Protein AF-A0AB38JGH2-F1 (afdb_monomer_lite)

Secondary structure (DSSP, 8-state):
-GGGSPPPTT-------S-TTS------EEEEEE---BTTB--GGGGSHHHHHHHHHHEEEEEEEEEEEEE-TT-HHHHHHHHHHTTT-SEEEEEEEHHHHTTSS-EEEEEEEESSTHHHHHHHHHHHH-SS-EEEE-SSS------------

Radius of gyration: 16.36 Å; chains: 1; bounding box: 48×47×32 Å

Sequence (153 aa):
MLAHAPLPTGTRLRSVTADAAGPLAVPRADLVVLDVYDGDEIPEPFYRTEVLGGLAGLVEGVGLLAVNVADDADHRRLRRLRREVQRVLPVVAAVGPLSYAEGRGSGNAILLASRGDLATHAAARLLQAGPHPVAAVADRDVMPVEVAVEVDP

Structure (mmCIF, N/CA/C/O backbone):
data_AF-A0AB38JGH2-F1
#
_entry.id   AF-A0AB38JGH2-F1
#
loop_
_atom_site.group_PDB
_atom_site.id
_atom_site.type_symbol
_atom_site.label_atom_id
_atom_site.label_alt_id
_atom_site.label_comp_id
_atom_site.label_asym_id
_atom_site.label_entity_id
_atom_site.label_seq_id
_atom_site.pdbx_PDB_ins_code
_atom_site.Cartn_x
_atom_site.Cartn_y
_atom_site.Cartn_z
_atom_site.occupancy
_atom_site.B_iso_or_equiv
_atom_site.auth_seq_id
_atom_site.auth_comp_id
_atom_site.auth_asym_id
_atom_site.auth_atom_id
_atom_site.pdbx_PDB_model_num
ATOM 1 N N . MET A 1 1 ? 3.230 -24.458 -0.580 1.00 57.78 1 MET A N 1
ATOM 2 C CA . MET A 1 1 ? 3.815 -23.208 -0.044 1.00 57.78 1 MET A CA 1
ATOM 3 C C . MET A 1 1 ? 4.158 -23.302 1.439 1.00 57.78 1 MET A C 1
ATOM 5 O O . MET A 1 1 ? 5.336 -23.237 1.735 1.00 57.78 1 MET A O 1
ATOM 9 N N . LEU A 1 2 ? 3.213 -23.526 2.364 1.00 63.59 2 LEU A N 1
ATOM 10 C CA . LEU A 1 2 ? 3.515 -23.508 3.815 1.00 63.59 2 LEU A CA 1
ATOM 11 C C . LEU A 1 2 ? 4.536 -24.560 4.284 1.00 63.59 2 LEU A C 1
ATOM 13 O O . LEU A 1 2 ? 5.298 -24.294 5.203 1.00 63.59 2 LEU A O 1
ATOM 17 N N . ALA A 1 3 ? 4.612 -25.720 3.622 1.00 66.25 3 ALA A N 1
ATOM 18 C CA . ALA A 1 3 ? 5.636 -26.733 3.905 1.00 66.25 3 ALA A CA 1
ATOM 19 C C . ALA A 1 3 ? 7.076 -26.257 3.617 1.00 66.25 3 ALA A C 1
ATOM 21 O O . ALA A 1 3 ? 8.026 -26.831 4.136 1.00 66.25 3 ALA A O 1
ATOM 22 N N . HIS A 1 4 ? 7.233 -25.213 2.798 1.00 72.94 4 HIS A N 1
ATOM 23 C CA . HIS A 1 4 ? 8.524 -24.653 2.389 1.00 72.94 4 HIS A CA 1
ATOM 24 C C . HIS A 1 4 ? 8.752 -23.228 2.924 1.00 72.94 4 HIS A C 1
ATOM 26 O O . HIS A 1 4 ? 9.802 -22.649 2.678 1.00 72.94 4 HIS A O 1
ATOM 32 N N . ALA A 1 5 ? 7.784 -22.678 3.663 1.00 75.31 5 ALA A N 1
ATOM 33 C CA . ALA A 1 5 ? 7.853 -21.385 4.338 1.00 75.31 5 ALA A CA 1
ATOM 34 C C . ALA A 1 5 ? 7.042 -21.472 5.648 1.00 75.31 5 ALA A C 1
ATOM 36 O O . ALA A 1 5 ? 5.906 -20.987 5.707 1.00 75.31 5 ALA A O 1
ATOM 37 N N . PRO A 1 6 ? 7.561 -22.186 6.666 1.00 80.69 6 PRO A N 1
ATOM 38 C CA . PRO A 1 6 ? 6.848 -22.381 7.919 1.00 80.69 6 PRO A CA 1
ATOM 39 C C . PRO A 1 6 ? 6.674 -21.044 8.642 1.00 80.69 6 PRO A C 1
ATOM 41 O O . PRO A 1 6 ? 7.609 -20.255 8.757 1.00 80.69 6 PRO A O 1
ATOM 44 N N . LEU A 1 7 ? 5.463 -20.798 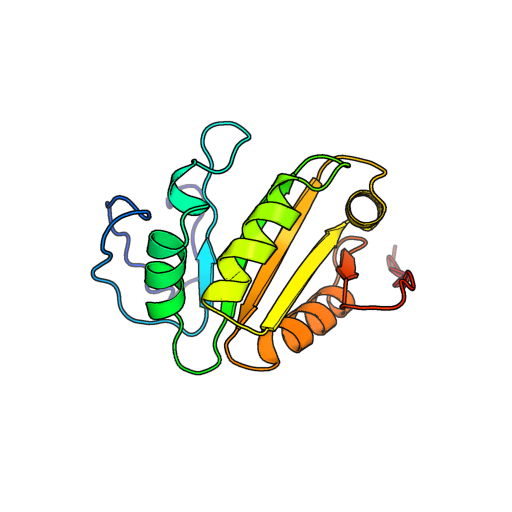9.137 1.00 85.62 7 LEU A N 1
ATOM 45 C CA . LEU A 1 7 ? 5.173 -19.623 9.952 1.00 85.62 7 LEU A CA 1
ATOM 46 C C . LEU A 1 7 ? 5.582 -19.875 11.413 1.00 85.62 7 LEU A C 1
ATOM 48 O O . LEU A 1 7 ? 5.619 -21.035 11.838 1.00 85.62 7 LEU A O 1
ATOM 52 N N . PRO A 1 8 ? 5.872 -18.815 12.192 1.00 90.12 8 PRO A N 1
ATOM 53 C CA . PRO A 1 8 ? 6.183 -18.943 13.610 1.00 90.12 8 PRO A CA 1
ATOM 54 C C . PRO A 1 8 ? 5.141 -19.758 14.389 1.00 90.12 8 PRO A C 1
ATOM 56 O O . PRO A 1 8 ? 3.943 -19.750 14.094 1.00 90.12 8 PRO A O 1
ATOM 59 N N . THR A 1 9 ? 5.592 -20.450 15.435 1.00 90.25 9 THR A N 1
ATOM 60 C CA . THR A 1 9 ? 4.704 -21.225 16.307 1.00 90.25 9 THR A CA 1
ATOM 61 C C . THR A 1 9 ? 3.609 -20.335 16.901 1.00 90.25 9 THR A C 1
ATOM 63 O O . THR A 1 9 ? 3.882 -19.254 17.415 1.00 90.25 9 THR A O 1
ATOM 66 N N . GLY A 1 10 ? 2.359 -20.803 16.851 1.00 91.38 10 GLY A N 1
ATOM 67 C CA . GLY A 1 10 ? 1.197 -20.063 17.354 1.00 91.38 10 GLY A CA 1
ATOM 68 C C . GLY A 1 10 ? 0.526 -19.146 16.326 1.00 91.38 10 GLY A C 1
ATOM 69 O O . GLY A 1 10 ? -0.524 -18.574 16.630 1.00 91.38 10 GLY A O 1
ATOM 70 N N . THR A 1 11 ? 1.056 -19.035 15.101 1.00 91.19 11 THR A N 1
ATOM 71 C CA . THR A 1 11 ? 0.366 -18.322 14.021 1.00 91.19 11 THR A CA 1
ATOM 72 C C . THR A 1 11 ? -0.976 -18.982 13.705 1.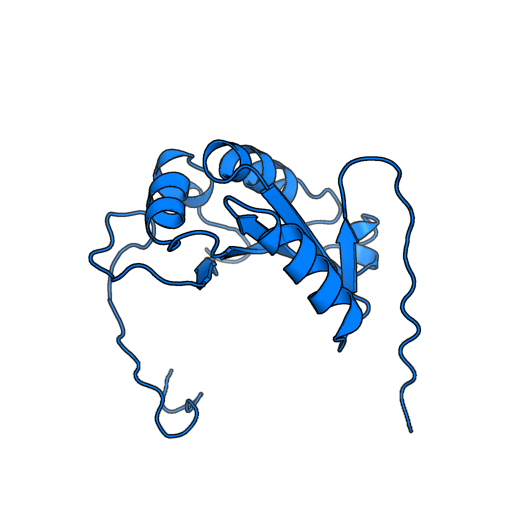00 91.19 11 THR A C 1
ATOM 74 O O . THR A 1 11 ? -1.051 -20.141 13.297 1.00 91.19 11 THR A O 1
ATOM 77 N N . ARG A 1 12 ? -2.057 -18.210 13.844 1.00 91.94 12 ARG A N 1
ATOM 78 C CA . ARG A 1 12 ? -3.382 -18.593 13.351 1.00 91.94 12 ARG A CA 1
ATOM 79 C C . ARG A 1 12 ? -3.525 -18.125 11.912 1.00 91.94 12 ARG A C 1
ATOM 81 O O . ARG A 1 12 ? -3.780 -16.950 11.667 1.00 91.94 12 ARG A O 1
ATOM 88 N N . LEU A 1 13 ? -3.365 -19.048 10.972 1.00 89.81 13 LEU A N 1
ATOM 89 C CA . LEU A 1 13 ? -3.515 -18.769 9.550 1.00 89.81 13 LEU A CA 1
ATOM 90 C C . LEU A 1 13 ? -4.856 -19.293 9.038 1.00 89.81 13 LEU A C 1
ATOM 92 O O . LEU A 1 13 ? -5.194 -20.459 9.234 1.00 89.81 13 LEU A O 1
ATOM 96 N N . ARG A 1 14 ? -5.582 -18.446 8.307 1.00 90.50 14 ARG A N 1
ATOM 97 C CA . ARG A 1 14 ? -6.728 -18.853 7.494 1.00 90.50 14 ARG A CA 1
ATOM 98 C C . ARG A 1 14 ? -6.450 -18.478 6.046 1.00 90.50 14 ARG A C 1
ATOM 100 O O . ARG A 1 14 ? -6.331 -17.298 5.737 1.00 90.50 14 ARG A O 1
ATOM 107 N N . SER A 1 15 ? -6.364 -19.478 5.176 1.00 89.88 15 SER A N 1
ATOM 108 C CA . SER A 1 15 ? -6.300 -19.259 3.731 1.00 89.88 15 SER A CA 1
ATOM 109 C C . SER A 1 15 ? -7.715 -19.182 3.165 1.00 89.88 15 SER A C 1
ATOM 111 O O . SER A 1 15 ? -8.597 -19.936 3.579 1.00 89.88 15 SER A O 1
ATOM 113 N N . VAL A 1 16 ? -7.934 -18.249 2.244 1.00 91.19 16 VAL A N 1
ATOM 114 C CA . VAL A 1 16 ? -9.195 -18.082 1.523 1.00 91.19 16 VAL A CA 1
ATOM 115 C C . VAL A 1 16 ? -8.868 -18.105 0.040 1.00 91.19 16 VAL A C 1
ATOM 117 O O . VAL A 1 16 ? -8.064 -17.304 -0.425 1.00 91.19 16 VAL A O 1
ATOM 120 N N . THR A 1 17 ? -9.484 -19.022 -0.699 1.00 93.06 17 THR A N 1
ATOM 121 C CA . THR A 1 17 ? -9.381 -19.067 -2.159 1.00 93.06 17 THR A CA 1
ATOM 122 C C . THR A 1 17 ? -10.517 -18.245 -2.750 1.00 93.06 17 THR A C 1
ATOM 124 O O . THR A 1 17 ? -11.668 -18.677 -2.736 1.00 93.06 17 THR A O 1
ATOM 127 N N . ALA A 1 18 ? -10.198 -17.044 -3.223 1.00 92.88 18 ALA A N 1
ATOM 128 C CA . ALA A 1 18 ? -11.130 -16.120 -3.858 1.00 92.88 18 ALA A CA 1
ATOM 129 C C . ALA A 1 18 ? -10.358 -15.130 -4.743 1.00 92.88 18 ALA A C 1
ATOM 131 O O . ALA A 1 18 ? -9.144 -14.986 -4.600 1.00 92.88 18 ALA A O 1
ATOM 132 N N . ASP A 1 19 ? -11.071 -14.432 -5.625 1.00 93.69 19 ASP A N 1
ATOM 133 C CA . ASP A 1 19 ? -10.529 -13.265 -6.318 1.00 93.69 19 ASP A CA 1
ATOM 134 C C . ASP A 1 19 ? -10.461 -12.076 -5.346 1.00 93.69 19 ASP A C 1
ATOM 136 O O . ASP A 1 19 ? -11.486 -11.631 -4.825 1.00 93.69 19 ASP A O 1
ATOM 140 N N . ALA A 1 20 ? -9.254 -11.561 -5.103 1.00 93.50 20 ALA A N 1
ATOM 141 C CA . ALA A 1 20 ? -9.029 -10.418 -4.222 1.00 93.50 20 ALA A CA 1
ATOM 142 C C . ALA A 1 20 ? -9.546 -9.087 -4.798 1.00 93.50 20 ALA A C 1
ATOM 144 O O . ALA A 1 20 ? -9.706 -8.129 -4.043 1.00 93.50 20 ALA A O 1
ATOM 145 N N . ALA A 1 21 ? -9.835 -9.022 -6.103 1.00 94.81 21 ALA A N 1
ATOM 146 C CA . ALA A 1 21 ? -10.532 -7.892 -6.712 1.00 94.81 21 ALA A CA 1
ATOM 147 C C . ALA A 1 21 ? -12.061 -7.959 -6.515 1.00 94.81 21 ALA A C 1
ATOM 149 O O . ALA A 1 21 ? -12.763 -6.979 -6.773 1.00 94.81 21 ALA A O 1
ATOM 150 N N . GLY A 1 22 ? -12.583 -9.106 -6.070 1.00 92.88 22 GLY A N 1
ATOM 151 C CA . GLY A 1 22 ? -13.995 -9.323 -5.779 1.00 92.88 22 GLY A CA 1
ATOM 152 C C . GLY A 1 22 ? -14.362 -9.107 -4.303 1.00 92.88 22 GLY A C 1
ATOM 153 O O . GLY A 1 22 ? -13.522 -8.762 -3.472 1.00 92.88 22 GLY A O 1
ATOM 154 N N . PRO A 1 23 ? -15.638 -9.320 -3.938 1.00 89.25 23 PRO A N 1
ATOM 155 C CA . PRO A 1 23 ? -16.078 -9.261 -2.548 1.00 89.25 23 PRO A CA 1
ATOM 156 C C . PRO A 1 23 ? -15.373 -10.314 -1.681 1.00 89.25 23 PRO A C 1
ATOM 158 O O . PRO A 1 23 ? -15.442 -11.511 -1.958 1.00 89.25 23 PRO A O 1
ATOM 161 N N . LEU A 1 24 ? -14.751 -9.873 -0.586 1.00 88.88 24 LEU A N 1
ATOM 162 C CA . LEU A 1 24 ? -14.053 -10.743 0.359 1.00 88.88 24 LEU A CA 1
ATOM 163 C C . LEU A 1 24 ? -14.839 -10.871 1.668 1.00 88.88 24 LEU A C 1
ATOM 165 O O . LEU A 1 24 ? -15.011 -9.905 2.408 1.00 88.88 24 LEU A O 1
ATOM 169 N N . ALA A 1 25 ? -15.271 -12.090 1.996 1.00 88.62 25 ALA A N 1
ATOM 170 C CA . ALA A 1 25 ? -15.873 -12.420 3.290 1.00 88.62 25 ALA A CA 1
ATOM 171 C C . ALA A 1 25 ? -14.779 -12.685 4.343 1.00 88.62 25 ALA A C 1
ATOM 173 O O . ALA A 1 25 ? -14.560 -13.814 4.801 1.00 88.62 25 ALA A O 1
ATOM 174 N N . VAL A 1 26 ? -14.031 -11.637 4.686 1.00 92.19 26 VAL A N 1
ATOM 175 C CA . VAL A 1 26 ? -12.951 -11.680 5.679 1.00 92.19 26 VAL A CA 1
ATOM 176 C C . VAL A 1 26 ? -13.182 -10.633 6.773 1.00 92.19 26 VAL A C 1
ATOM 178 O O . VAL A 1 26 ? -13.816 -9.612 6.506 1.00 92.19 26 VAL A O 1
ATOM 181 N N . PRO A 1 27 ? -12.717 -10.874 8.014 1.00 93.94 27 PRO A N 1
ATOM 182 C CA . PRO A 1 27 ? -12.747 -9.856 9.056 1.00 93.94 27 PRO A CA 1
ATOM 183 C C . PRO A 1 27 ? -11.976 -8.606 8.633 1.00 93.94 27 PRO A C 1
ATOM 185 O O . PRO A 1 27 ? -11.053 -8.685 7.819 1.00 93.94 27 PRO A O 1
ATOM 188 N N . ARG A 1 28 ? -12.327 -7.472 9.239 1.00 96.94 28 ARG A N 1
ATOM 189 C CA . ARG A 1 28 ? -11.472 -6.288 9.186 1.00 96.94 28 ARG A CA 1
ATOM 190 C C . ARG A 1 28 ? -10.150 -6.554 9.907 1.00 96.94 28 ARG A C 1
ATOM 192 O O . ARG A 1 28 ? -10.060 -7.475 10.720 1.00 96.94 28 ARG A O 1
ATOM 199 N N . ALA A 1 29 ? -9.136 -5.771 9.563 1.00 97.19 29 ALA A N 1
ATOM 200 C CA . ALA A 1 29 ? -7.793 -5.904 10.100 1.00 97.19 29 ALA A CA 1
ATOM 201 C C . ALA A 1 29 ? -7.142 -4.536 10.322 1.00 97.19 29 ALA A C 1
ATOM 203 O O . ALA A 1 29 ? -7.398 -3.583 9.583 1.00 97.19 29 ALA A O 1
ATOM 204 N N . ASP A 1 30 ? -6.233 -4.474 11.293 1.00 97.75 30 ASP A N 1
ATOM 205 C CA . ASP A 1 30 ? -5.383 -3.302 11.536 1.00 97.75 30 ASP A CA 1
ATOM 206 C C . ASP A 1 30 ? -4.410 -3.033 10.375 1.00 97.75 30 ASP A C 1
ATOM 208 O O . ASP A 1 30 ? -3.997 -1.896 10.146 1.00 97.75 30 ASP A O 1
ATOM 212 N N . LEU A 1 31 ? -4.050 -4.084 9.631 1.00 97.56 31 LEU A N 1
ATOM 213 C CA . LEU A 1 31 ? -3.192 -4.030 8.454 1.00 97.56 31 LEU A CA 1
ATOM 214 C C . LEU A 1 31 ? -3.773 -4.906 7.343 1.00 97.56 31 LEU A C 1
ATOM 216 O O . LEU A 1 31 ? -3.945 -6.114 7.506 1.00 97.56 31 LEU A O 1
ATOM 220 N N . VAL A 1 32 ? -4.009 -4.292 6.190 1.00 98.06 32 VAL A N 1
ATOM 221 C CA . VAL A 1 32 ? -4.329 -4.965 4.932 1.00 98.06 32 VAL A CA 1
ATOM 222 C C . VAL A 1 32 ? -3.117 -4.823 4.019 1.00 98.06 32 VAL A C 1
ATOM 224 O O . VAL A 1 32 ? -2.670 -3.708 3.761 1.00 98.06 32 VAL A O 1
ATOM 227 N N . VAL A 1 33 ? -2.579 -5.942 3.533 1.00 97.44 33 VAL A N 1
ATOM 228 C CA . VAL A 1 33 ? -1.456 -5.954 2.585 1.00 97.44 33 VAL A CA 1
ATOM 229 C C . VAL A 1 33 ? -1.965 -6.391 1.219 1.00 97.44 33 VAL A C 1
ATOM 231 O O . VAL A 1 33 ? -2.588 -7.446 1.102 1.00 97.44 33 VAL A O 1
ATOM 234 N N . LEU A 1 34 ? -1.700 -5.581 0.197 1.00 96.94 34 LEU A N 1
ATOM 235 C CA . LEU A 1 34 ? -1.959 -5.901 -1.198 1.00 96.94 34 LEU A CA 1
ATOM 236 C C . LEU A 1 34 ? -0.626 -6.188 -1.896 1.00 96.94 34 LEU A C 1
ATOM 238 O O . LEU A 1 34 ? 0.169 -5.279 -2.126 1.00 96.94 34 LEU A O 1
ATOM 242 N N . ASP A 1 35 ? -0.413 -7.457 -2.220 1.00 95.06 35 ASP A N 1
ATOM 243 C CA . ASP A 1 35 ? 0.787 -7.974 -2.879 1.00 95.06 35 ASP A CA 1
ATOM 244 C C . ASP A 1 35 ? 0.336 -8.862 -4.046 1.00 95.06 35 ASP A C 1
ATOM 246 O O . ASP A 1 35 ? 0.115 -10.063 -3.893 1.00 95.06 35 ASP A O 1
ATOM 250 N N . VAL A 1 36 ? 0.029 -8.226 -5.177 1.00 93.06 36 VAL A N 1
ATOM 251 C CA . VAL A 1 36 ? -0.642 -8.860 -6.321 1.00 93.06 36 VAL A CA 1
ATOM 252 C C . VAL A 1 36 ? 0.104 -8.555 -7.605 1.00 93.06 36 VAL A C 1
ATOM 254 O O . VAL A 1 36 ? 0.419 -7.400 -7.886 1.00 93.06 36 VAL A O 1
ATOM 257 N N . TYR A 1 37 ? 0.334 -9.602 -8.393 1.00 88.19 37 TYR A N 1
ATOM 258 C CA . TYR A 1 37 ? 1.094 -9.532 -9.632 1.00 88.19 37 TYR A CA 1
ATOM 259 C C . TYR A 1 37 ? 0.515 -10.468 -10.688 1.00 88.19 37 TYR A C 1
ATOM 261 O O . TYR A 1 37 ? 0.059 -11.567 -10.369 1.00 88.19 37 TYR A O 1
ATOM 269 N N . ASP A 1 38 ? 0.569 -10.027 -11.939 1.00 83.81 38 ASP A N 1
ATOM 270 C CA . ASP A 1 38 ? 0.436 -10.837 -13.145 1.00 83.81 38 ASP A CA 1
ATOM 271 C C . ASP A 1 38 ? 1.715 -10.636 -13.971 1.00 83.81 38 ASP A C 1
ATOM 273 O O . ASP A 1 38 ? 1.922 -9.594 -14.595 1.00 83.81 38 ASP A O 1
ATOM 277 N N . GLY A 1 39 ? 2.643 -11.591 -13.856 1.00 83.19 39 GLY A N 1
ATOM 278 C CA . GLY A 1 39 ? 4.026 -11.396 -14.287 1.00 83.19 39 GLY A CA 1
ATOM 279 C C . GLY A 1 39 ? 4.707 -10.286 -13.482 1.00 83.19 39 GLY A C 1
ATOM 280 O O . GLY A 1 39 ? 4.805 -10.384 -12.260 1.00 83.19 39 GLY A O 1
ATOM 281 N N . ASP A 1 40 ? 5.142 -9.234 -14.177 1.00 72.94 40 ASP A N 1
ATOM 282 C CA . ASP A 1 40 ? 5.840 -8.079 -13.593 1.00 72.94 40 ASP A CA 1
ATOM 283 C C . ASP A 1 40 ? 4.905 -6.876 -13.343 1.00 72.94 40 ASP A C 1
ATOM 285 O O . ASP A 1 40 ? 5.350 -5.803 -12.928 1.00 72.94 40 ASP A O 1
ATOM 289 N N . GLU A 1 41 ? 3.600 -7.029 -13.597 1.00 81.38 41 GLU A N 1
ATOM 290 C CA . GLU A 1 41 ? 2.617 -5.949 -13.494 1.00 81.38 41 GLU A CA 1
ATOM 291 C C . GLU A 1 41 ? 1.590 -6.181 -12.386 1.00 81.38 41 GLU A C 1
ATOM 293 O O . GLU A 1 41 ? 1.259 -7.305 -12.021 1.00 81.38 41 GLU A O 1
ATOM 298 N N . ILE A 1 42 ? 1.030 -5.086 -11.871 1.00 88.38 42 ILE A N 1
ATOM 299 C CA . ILE A 1 42 ? -0.147 -5.135 -11.003 1.00 88.38 42 ILE A CA 1
ATOM 300 C C . ILE A 1 42 ? -1.379 -5.326 -11.901 1.00 88.38 42 ILE A C 1
ATOM 302 O O . ILE A 1 42 ? -1.566 -4.526 -12.822 1.00 88.38 42 ILE A O 1
ATOM 306 N N . PRO A 1 43 ? -2.259 -6.310 -11.639 1.00 94.06 43 PRO A N 1
ATOM 307 C CA . PRO A 1 43 ? -3.433 -6.525 -12.478 1.00 94.06 43 PRO A CA 1
ATOM 308 C C . PRO A 1 43 ? -4.355 -5.295 -12.530 1.00 94.06 43 PRO A C 1
ATOM 310 O O . PRO A 1 43 ? -4.653 -4.676 -11.506 1.00 94.06 43 PRO A O 1
ATOM 313 N N . GLU A 1 44 ? -4.882 -4.982 -13.720 1.00 94.69 44 GLU A N 1
ATOM 314 C CA . GLU A 1 44 ? -5.697 -3.783 -13.985 1.00 94.69 44 GLU A CA 1
ATOM 315 C C . GLU A 1 44 ? -6.855 -3.528 -12.988 1.00 94.69 44 GLU A C 1
ATOM 317 O O . GLU A 1 44 ? -7.076 -2.367 -12.627 1.00 94.69 44 GLU A O 1
ATOM 322 N N . PRO A 1 45 ? -7.594 -4.545 -12.484 1.00 95.94 45 PRO A N 1
ATOM 323 C CA . PRO A 1 45 ? -8.642 -4.325 -11.486 1.00 95.94 45 PRO A CA 1
ATOM 324 C C . PRO A 1 45 ? -8.175 -3.580 -10.228 1.00 95.94 45 PRO A C 1
ATOM 326 O O . PRO A 1 45 ? -8.950 -2.809 -9.668 1.00 95.94 45 PRO A O 1
ATOM 329 N N . PHE A 1 46 ? -6.914 -3.735 -9.813 1.00 96.62 46 PHE A N 1
ATOM 330 C CA . PHE A 1 46 ? -6.379 -3.102 -8.601 1.00 96.62 46 PHE A CA 1
ATOM 331 C C . PHE A 1 46 ? -6.053 -1.612 -8.763 1.00 96.62 46 PHE A C 1
ATOM 333 O O . PHE A 1 46 ? -5.705 -0.950 -7.790 1.00 96.62 46 PHE A O 1
ATOM 340 N N . TYR A 1 47 ? -6.235 -1.048 -9.959 1.00 95.81 47 TYR A N 1
ATOM 341 C CA . TYR A 1 47 ? -6.227 0.401 -10.168 1.00 95.81 47 TYR A CA 1
ATOM 342 C C . TYR A 1 47 ? -7.626 1.029 -10.112 1.00 95.81 47 TYR A C 1
ATOM 344 O O . TYR A 1 47 ? -7.754 2.245 -10.246 1.00 95.81 47 TYR A O 1
ATOM 352 N N . ARG A 1 48 ? -8.690 0.233 -9.953 1.00 96.94 48 ARG A N 1
ATOM 353 C CA . ARG A 1 48 ? -10.070 0.731 -9.917 1.00 96.94 48 ARG A CA 1
ATOM 354 C C . ARG A 1 48 ? -10.427 1.199 -8.511 1.00 96.94 48 ARG A C 1
ATOM 356 O O . ARG A 1 48 ? -10.193 0.486 -7.535 1.00 96.94 48 ARG A O 1
ATOM 363 N N . THR A 1 49 ? -11.024 2.386 -8.406 1.00 95.50 49 THR A N 1
ATOM 364 C CA . THR A 1 49 ? -11.400 2.975 -7.111 1.00 95.50 49 THR A CA 1
ATOM 365 C C . THR A 1 49 ? -12.368 2.068 -6.338 1.00 95.50 49 THR A C 1
ATOM 367 O O . THR A 1 49 ? -12.288 2.002 -5.117 1.00 95.50 49 THR A O 1
ATOM 370 N N . GLU A 1 50 ? -13.240 1.322 -7.021 1.00 96.50 50 GLU A N 1
ATOM 371 C CA . GLU A 1 50 ? -14.214 0.417 -6.399 1.00 96.50 50 GLU A CA 1
ATOM 372 C C . GLU A 1 50 ? -13.527 -0.750 -5.676 1.00 96.50 50 GLU A C 1
ATOM 374 O O . GLU A 1 50 ? -13.873 -1.065 -4.537 1.00 96.50 50 GLU A O 1
ATOM 379 N N . VAL A 1 51 ? -12.515 -1.353 -6.311 1.00 97.56 51 VAL A N 1
ATOM 380 C CA . VAL A 1 51 ? -11.724 -2.450 -5.730 1.00 97.56 51 VAL A CA 1
ATOM 381 C C . VAL A 1 51 ? -10.915 -1.935 -4.543 1.00 97.56 51 VAL A C 1
ATOM 383 O O . VAL A 1 51 ? -10.971 -2.501 -3.450 1.00 97.56 51 VAL A O 1
ATOM 386 N N . LEU A 1 52 ? -10.229 -0.804 -4.720 1.00 97.62 52 LEU A N 1
ATOM 387 C CA . LEU A 1 52 ? -9.467 -0.157 -3.650 1.00 97.62 52 LEU A CA 1
ATOM 388 C C . LEU A 1 52 ? -10.364 0.276 -2.481 1.00 97.62 52 LEU A C 1
ATOM 390 O O . LEU A 1 52 ? -9.949 0.187 -1.329 1.00 97.62 52 LEU A O 1
ATOM 394 N N . GLY A 1 53 ? -11.603 0.690 -2.751 1.00 97.38 53 GLY A N 1
ATOM 395 C CA . GLY A 1 53 ? -12.607 1.006 -1.736 1.00 97.38 53 GLY A CA 1
ATOM 396 C C . GLY A 1 53 ? -13.040 -0.220 -0.934 1.00 97.38 53 GLY A C 1
ATOM 397 O O . GLY A 1 53 ? -13.162 -0.136 0.289 1.00 97.38 53 GLY A O 1
ATOM 398 N N . GLY A 1 54 ? -13.198 -1.371 -1.594 1.00 97.12 54 GLY A N 1
ATOM 399 C CA . GLY A 1 54 ? -13.425 -2.655 -0.930 1.00 97.12 54 GLY A CA 1
ATOM 400 C C . GLY A 1 54 ? -12.291 -3.010 0.034 1.00 97.12 54 GLY A C 1
ATOM 401 O O . GLY A 1 54 ? -12.544 -3.291 1.205 1.00 97.12 54 GLY A O 1
ATOM 402 N N . LEU A 1 55 ? -11.039 -2.897 -0.425 1.00 97.50 55 LEU A N 1
ATOM 403 C CA . LEU A 1 55 ? -9.847 -3.135 0.398 1.00 97.50 55 LEU A CA 1
ATOM 404 C C . LEU A 1 55 ? -9.728 -2.130 1.555 1.00 97.50 55 LEU A C 1
ATOM 406 O O . LEU A 1 55 ? -9.494 -2.522 2.696 1.00 97.50 55 LEU A O 1
ATOM 410 N N . ALA A 1 56 ? -9.968 -0.842 1.305 1.00 97.25 56 ALA A N 1
ATOM 411 C CA . ALA A 1 56 ? -9.995 0.189 2.342 1.00 97.25 56 ALA A CA 1
ATOM 412 C C . ALA A 1 56 ? -11.107 -0.052 3.384 1.00 97.25 56 ALA A C 1
ATOM 414 O O . ALA A 1 56 ? -10.958 0.305 4.556 1.00 97.25 56 ALA A O 1
ATOM 415 N N . GLY A 1 57 ? -12.218 -0.682 2.988 1.00 97.00 57 GLY A N 1
ATOM 416 C CA . GLY A 1 57 ? -13.300 -1.104 3.880 1.00 97.00 57 GLY A CA 1
ATOM 417 C C . GLY A 1 57 ? -12.924 -2.246 4.834 1.00 97.00 57 GLY A C 1
ATOM 418 O O . GLY A 1 57 ? -13.574 -2.403 5.876 1.00 97.00 57 GLY A O 1
ATOM 419 N N . LEU A 1 58 ? -11.870 -3.005 4.508 1.00 97.25 58 LEU A N 1
ATOM 420 C CA . LEU A 1 58 ? -11.284 -4.031 5.375 1.00 97.25 58 LEU A CA 1
ATOM 421 C C . LEU A 1 58 ? -10.326 -3.442 6.420 1.00 97.25 58 LEU A C 1
ATOM 423 O O . LEU A 1 58 ? -10.074 -4.091 7.429 1.00 97.25 58 LEU A O 1
ATOM 427 N N . VAL A 1 59 ? -9.823 -2.220 6.220 1.00 98.00 59 VAL A N 1
ATOM 428 C CA . VAL A 1 59 ? -8.952 -1.545 7.194 1.00 98.00 59 VAL A CA 1
ATOM 429 C C . VAL A 1 59 ? -9.778 -1.080 8.394 1.00 98.00 59 VAL A C 1
ATOM 431 O O . VAL A 1 59 ? -10.680 -0.245 8.253 1.00 98.00 59 VAL A O 1
ATOM 434 N N . GLU A 1 60 ? -9.466 -1.596 9.579 1.00 96.75 60 GLU A N 1
ATOM 435 C CA . GLU A 1 60 ? -10.130 -1.249 10.835 1.00 96.75 60 GLU A CA 1
ATOM 436 C C . GLU A 1 60 ? -9.643 0.100 11.383 1.00 96.75 60 GLU A C 1
ATOM 438 O O . GLU A 1 60 ? -8.447 0.380 11.414 1.00 96.75 60 GLU A O 1
ATOM 443 N N . GLY A 1 61 ? -10.574 0.965 11.804 1.00 94.19 61 GLY A N 1
ATOM 444 C CA . GLY A 1 61 ? -10.256 2.252 12.431 1.00 94.19 61 GLY A CA 1
ATOM 445 C C . GLY A 1 61 ? -9.238 3.092 11.645 1.00 94.19 61 GLY A C 1
ATOM 446 O O . GLY A 1 61 ? -9.468 3.439 10.480 1.00 94.19 61 GLY A O 1
ATOM 447 N N . VAL A 1 62 ? -8.124 3.415 12.314 1.00 92.06 62 VAL A N 1
ATOM 448 C CA . VAL A 1 62 ? -6.973 4.171 11.781 1.00 92.06 62 VAL A CA 1
ATOM 449 C C . VAL A 1 62 ? -5.842 3.270 11.266 1.00 92.06 62 VAL A C 1
ATOM 451 O O . VAL A 1 62 ? -4.718 3.740 11.130 1.00 92.06 62 VAL A O 1
ATOM 454 N N . GLY A 1 63 ? -6.127 1.996 10.981 1.00 97.38 63 GLY A N 1
ATOM 455 C CA . GLY A 1 63 ? -5.173 1.023 10.449 1.00 97.38 63 GLY A CA 1
ATOM 456 C C . GLY A 1 63 ? -4.588 1.388 9.079 1.00 97.38 63 GLY A C 1
ATOM 457 O O . GLY A 1 63 ? -4.784 2.491 8.553 1.00 97.38 63 GLY A O 1
ATOM 458 N N . LEU A 1 64 ? -3.856 0.443 8.492 1.00 97.88 64 LEU A N 1
ATOM 459 C CA . LEU A 1 64 ? -3.089 0.638 7.262 1.00 97.88 64 LEU A CA 1
ATOM 460 C C . LEU A 1 64 ? -3.561 -0.262 6.124 1.00 97.88 64 LEU A C 1
ATOM 462 O O . LEU A 1 64 ? -3.764 -1.461 6.298 1.00 97.88 64 LEU A O 1
ATOM 466 N N . LEU A 1 65 ? -3.626 0.318 4.931 1.00 98.44 65 LEU A N 1
ATOM 467 C CA . LEU A 1 65 ? -3.465 -0.406 3.679 1.00 98.44 65 LEU A CA 1
ATOM 468 C C . LEU A 1 65 ? -2.010 -0.235 3.225 1.00 98.44 65 LEU A C 1
ATOM 470 O O . LEU A 1 65 ? -1.549 0.894 3.063 1.00 98.44 65 LEU A O 1
ATOM 474 N N . ALA A 1 66 ? -1.297 -1.337 3.020 1.00 98.00 66 ALA A N 1
ATOM 475 C CA . ALA A 1 66 ? 0.044 -1.359 2.449 1.00 98.00 66 ALA A CA 1
ATOM 476 C C . ALA A 1 66 ? -0.001 -2.065 1.093 1.00 98.00 66 ALA A C 1
ATOM 478 O O . ALA A 1 66 ? -0.418 -3.217 1.010 1.00 98.00 66 ALA A O 1
ATOM 479 N N . VAL A 1 67 ? 0.418 -1.384 0.033 1.00 96.88 67 VAL A N 1
ATOM 480 C CA . VAL A 1 67 ? 0.442 -1.928 -1.327 1.00 96.88 67 VAL A CA 1
ATOM 481 C C . VAL A 1 67 ? 1.887 -2.053 -1.775 1.00 96.88 67 VAL A C 1
ATOM 483 O O . VAL A 1 67 ? 2.611 -1.057 -1.774 1.00 96.88 67 VAL A O 1
ATOM 486 N N . ASN A 1 68 ? 2.305 -3.253 -2.164 1.00 94.44 68 ASN A N 1
ATOM 487 C CA . ASN A 1 68 ? 3.590 -3.448 -2.820 1.00 94.44 68 ASN A CA 1
ATOM 488 C C . ASN A 1 68 ? 3.477 -3.010 -4.286 1.00 94.44 68 ASN A C 1
ATOM 490 O O . ASN A 1 68 ? 2.560 -3.412 -5.002 1.00 94.44 68 ASN A O 1
ATOM 494 N N . VAL A 1 69 ? 4.387 -2.148 -4.726 1.00 92.88 69 VAL A N 1
ATOM 495 C CA . VAL A 1 69 ? 4.371 -1.555 -6.061 1.00 92.88 69 VAL A CA 1
ATOM 496 C C . VAL A 1 69 ? 5.727 -1.771 -6.705 1.00 92.88 69 VAL A C 1
ATOM 498 O O . VAL A 1 69 ? 6.665 -1.033 -6.419 1.00 92.88 69 VAL A O 1
ATOM 501 N N . ALA A 1 70 ? 5.813 -2.761 -7.590 1.00 90.38 70 ALA A N 1
ATOM 502 C CA . ALA A 1 70 ? 6.936 -2.880 -8.510 1.00 90.38 70 ALA A CA 1
ATOM 503 C C . ALA A 1 70 ? 6.756 -1.849 -9.628 1.00 90.38 70 ALA A C 1
ATOM 505 O O . ALA A 1 70 ? 5.710 -1.814 -10.284 1.00 90.38 70 ALA A O 1
ATOM 506 N N . ASP A 1 71 ? 7.734 -0.973 -9.824 1.00 90.75 71 ASP A N 1
ATOM 507 C CA . ASP A 1 71 ? 7.626 0.139 -10.763 1.00 90.75 71 ASP A CA 1
ATOM 508 C C . ASP A 1 71 ? 8.966 0.463 -11.428 1.00 90.75 71 ASP A C 1
ATOM 510 O O . ASP A 1 71 ? 10.046 0.092 -10.959 1.00 90.75 71 ASP A O 1
ATOM 514 N N . ASP A 1 72 ? 8.877 1.166 -12.547 1.00 91.19 72 ASP A N 1
ATOM 515 C CA . ASP A 1 72 ? 10.034 1.660 -13.274 1.00 91.19 72 ASP A CA 1
ATOM 516 C C . ASP A 1 72 ? 10.482 3.017 -12.722 1.00 91.19 72 ASP A C 1
ATOM 518 O O . ASP A 1 72 ? 9.785 3.672 -11.943 1.00 91.19 72 ASP A O 1
ATOM 522 N N . ALA A 1 73 ? 11.658 3.469 -13.159 1.00 90.25 73 ALA A N 1
ATOM 523 C CA . ALA A 1 73 ? 12.252 4.743 -12.747 1.00 90.25 73 ALA A CA 1
ATOM 524 C C . ALA A 1 73 ? 11.344 5.964 -12.995 1.00 90.25 73 ALA A C 1
ATOM 526 O O . ALA A 1 73 ? 11.556 7.029 -12.418 1.00 90.25 73 ALA A O 1
ATOM 527 N N . ASP A 1 74 ? 10.338 5.824 -13.863 1.00 91.31 74 ASP A N 1
ATOM 528 C CA . ASP A 1 74 ? 9.391 6.884 -14.164 1.00 91.31 74 ASP A CA 1
ATOM 529 C C . ASP A 1 74 ? 8.208 6.961 -13.193 1.00 91.31 74 ASP A C 1
ATOM 531 O O . ASP A 1 74 ? 7.437 7.905 -13.316 1.00 91.31 74 ASP A O 1
ATOM 535 N N . HIS A 1 75 ? 8.049 6.034 -12.244 1.00 93.19 75 HIS A N 1
ATOM 536 C CA . HIS A 1 75 ? 6.997 5.971 -11.210 1.00 93.19 75 HIS A CA 1
ATOM 537 C C . HIS A 1 75 ? 5.546 6.004 -11.714 1.00 93.19 75 HIS A C 1
ATOM 539 O O . HIS A 1 75 ? 4.649 6.509 -11.018 1.00 93.19 75 HIS A O 1
ATOM 545 N N . ARG A 1 76 ? 5.267 5.566 -12.947 1.00 93.31 76 ARG A N 1
ATOM 546 C CA . ARG A 1 76 ? 3.898 5.625 -13.492 1.00 93.31 76 ARG A CA 1
ATOM 547 C C . ARG A 1 76 ? 2.905 4.817 -12.664 1.00 93.31 76 ARG A C 1
ATOM 549 O O . ARG A 1 76 ? 1.808 5.330 -12.401 1.00 93.31 76 ARG A O 1
ATOM 556 N N . ARG A 1 77 ? 3.254 3.593 -12.253 1.00 92.56 77 ARG A N 1
ATOM 557 C CA . ARG A 1 77 ? 2.339 2.710 -11.510 1.00 92.56 77 ARG A CA 1
ATOM 558 C C . ARG A 1 77 ? 2.086 3.254 -10.108 1.00 92.56 77 ARG A C 1
ATOM 560 O O . ARG A 1 77 ? 0.924 3.364 -9.709 1.00 92.56 77 ARG A O 1
ATOM 567 N N . LEU A 1 78 ? 3.128 3.706 -9.414 1.00 94.19 78 LEU A N 1
ATOM 568 C CA . LEU A 1 78 ? 3.041 4.320 -8.093 1.00 94.19 78 LEU A CA 1
ATOM 569 C C . LEU A 1 78 ? 2.201 5.599 -8.121 1.00 94.19 78 LEU A C 1
ATOM 571 O O . LEU A 1 78 ? 1.301 5.754 -7.295 1.00 94.19 78 LEU A O 1
ATOM 575 N N . ARG A 1 79 ? 2.425 6.505 -9.085 1.00 95.25 79 ARG A N 1
ATOM 576 C CA . ARG A 1 79 ? 1.617 7.733 -9.204 1.00 95.25 79 ARG A CA 1
ATOM 577 C C . ARG A 1 79 ? 0.149 7.431 -9.488 1.00 95.25 79 ARG A C 1
ATOM 579 O O . ARG A 1 79 ? -0.725 8.105 -8.939 1.00 95.25 79 ARG A O 1
ATOM 586 N N . ARG A 1 80 ? -0.129 6.431 -10.331 1.00 95.50 80 ARG A N 1
ATOM 587 C CA . ARG A 1 80 ? -1.498 5.988 -10.622 1.00 95.50 80 ARG A CA 1
ATOM 588 C C . ARG A 1 80 ? -2.165 5.440 -9.361 1.00 95.50 80 ARG A C 1
ATOM 590 O O . ARG A 1 80 ? -3.214 5.953 -8.991 1.00 95.50 80 ARG A O 1
ATOM 597 N N . LEU A 1 81 ? -1.547 4.479 -8.673 1.00 95.56 81 LEU A N 1
ATOM 598 C CA . LEU A 1 81 ? -2.099 3.897 -7.444 1.00 95.56 81 LEU A CA 1
ATOM 599 C C . LEU A 1 81 ? -2.272 4.926 -6.336 1.00 95.56 81 LEU A C 1
ATOM 601 O O . LEU A 1 81 ? -3.331 4.962 -5.721 1.00 95.56 81 LEU A O 1
ATOM 605 N N . ARG A 1 82 ? -1.290 5.810 -6.125 1.00 95.88 82 ARG A N 1
ATOM 606 C CA . ARG A 1 82 ? -1.388 6.893 -5.138 1.00 95.88 82 ARG A CA 1
ATOM 607 C C . ARG A 1 82 ? -2.657 7.710 -5.354 1.00 95.88 82 ARG A C 1
ATOM 609 O O . ARG A 1 82 ? -3.420 7.898 -4.414 1.00 95.88 82 ARG A O 1
ATOM 616 N N . ARG A 1 83 ? -2.906 8.152 -6.591 1.00 96.69 83 ARG A N 1
ATOM 617 C CA . ARG A 1 83 ? -4.093 8.948 -6.928 1.00 96.69 83 ARG A CA 1
ATOM 618 C C . ARG A 1 83 ? -5.393 8.199 -6.638 1.00 96.69 83 ARG A C 1
ATOM 620 O O . ARG A 1 83 ? -6.329 8.804 -6.128 1.00 96.69 83 ARG A O 1
ATOM 627 N N . GLU A 1 84 ? -5.469 6.919 -6.986 1.00 97.56 84 GLU A N 1
ATOM 628 C CA . GLU A 1 84 ? -6.695 6.131 -6.816 1.00 97.56 84 GLU A CA 1
ATOM 629 C C . GLU A 1 84 ? -6.934 5.749 -5.348 1.00 97.56 84 GLU A C 1
ATOM 631 O O . GLU A 1 84 ? -8.056 5.863 -4.859 1.00 97.56 84 GLU A O 1
ATOM 636 N N . VAL A 1 85 ? -5.880 5.398 -4.607 1.00 97.25 85 VAL A N 1
ATOM 637 C CA . VAL A 1 85 ? -5.948 5.106 -3.167 1.00 97.25 85 VAL A CA 1
ATOM 638 C C . VAL A 1 85 ? -6.311 6.355 -2.364 1.00 97.25 85 VAL A C 1
ATOM 640 O O . VAL A 1 85 ? -7.136 6.269 -1.459 1.00 97.25 85 VAL A O 1
ATOM 643 N N . GLN A 1 86 ? -5.794 7.532 -2.734 1.00 96.62 86 GLN A N 1
ATOM 644 C CA . GLN A 1 86 ? -6.133 8.804 -2.079 1.00 96.62 86 GLN A CA 1
ATOM 645 C C . GLN A 1 86 ? -7.629 9.152 -2.134 1.00 96.62 86 GLN A C 1
ATOM 647 O O . GLN A 1 86 ? -8.105 9.933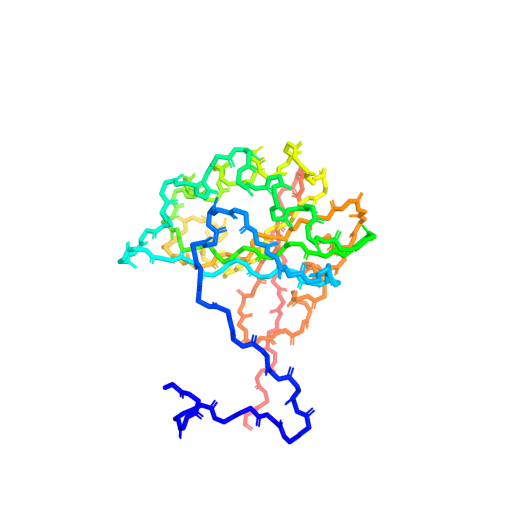 -1.313 1.00 96.62 86 GLN A O 1
ATOM 652 N N . ARG A 1 87 ? -8.391 8.563 -3.067 1.00 97.31 87 ARG A N 1
ATOM 653 C CA . ARG A 1 87 ? -9.854 8.726 -3.135 1.00 97.31 87 ARG A CA 1
ATOM 654 C C . ARG A 1 87 ? -10.591 7.975 -2.026 1.00 97.31 87 ARG A C 1
ATOM 656 O O . ARG A 1 87 ? -11.728 8.325 -1.728 1.00 97.31 87 ARG A O 1
ATOM 663 N N . VAL A 1 88 ? -9.971 6.950 -1.437 1.00 97.56 88 VAL A N 1
ATOM 664 C CA . VAL A 1 88 ? -10.590 6.066 -0.432 1.00 97.56 88 VAL A CA 1
ATOM 665 C C . VAL A 1 88 ? -9.899 6.126 0.934 1.00 97.56 88 VAL A C 1
ATOM 667 O O . VAL A 1 88 ? -10.542 5.888 1.955 1.00 97.56 88 VAL A O 1
ATOM 670 N N . LEU A 1 89 ? -8.613 6.486 0.973 1.00 97.06 89 LEU A N 1
ATOM 671 C CA . LEU A 1 89 ? -7.820 6.703 2.182 1.00 97.06 89 LEU A CA 1
ATOM 672 C C . LEU A 1 89 ? -7.004 8.000 2.017 1.00 97.06 89 LEU A C 1
ATOM 674 O O . LEU A 1 89 ? -6.118 8.051 1.167 1.00 97.06 89 LEU A O 1
ATOM 678 N N . PRO A 1 90 ? -7.294 9.060 2.793 1.00 94.81 90 PRO A N 1
ATOM 679 C CA . PRO A 1 90 ? -6.803 10.412 2.515 1.00 94.81 90 PRO A CA 1
ATOM 680 C C . PRO A 1 90 ? -5.305 10.612 2.774 1.00 94.81 90 PRO A C 1
ATOM 682 O O . PRO A 1 90 ? -4.682 11.451 2.122 1.00 94.81 90 PRO A O 1
ATOM 685 N N . VAL A 1 91 ? -4.722 9.875 3.721 1.00 95.88 91 VAL A N 1
ATOM 686 C CA . VAL A 1 91 ? -3.310 10.021 4.086 1.00 95.88 91 VAL A CA 1
ATOM 687 C C . VAL A 1 91 ? -2.527 8.899 3.435 1.00 95.88 91 VAL A C 1
ATOM 689 O O . VAL A 1 91 ? -2.804 7.728 3.687 1.00 95.88 91 VAL A O 1
ATOM 692 N N . VAL A 1 92 ? -1.541 9.259 2.616 1.00 95.81 92 VAL A N 1
ATOM 693 C CA . VAL A 1 92 ? -0.681 8.303 1.917 1.00 95.81 92 VAL A CA 1
ATOM 694 C C . VAL A 1 92 ? 0.787 8.673 2.064 1.00 95.81 92 VAL A C 1
ATOM 696 O O . VAL A 1 92 ? 1.134 9.852 2.098 1.00 95.81 92 VAL A O 1
ATOM 699 N N . ALA A 1 93 ? 1.643 7.660 2.091 1.00 94.62 93 ALA A N 1
ATOM 700 C CA . ALA A 1 93 ? 3.093 7.793 2.049 1.00 94.62 93 ALA A CA 1
ATOM 701 C C . ALA A 1 93 ? 3.676 6.648 1.216 1.00 94.62 93 ALA A C 1
ATOM 703 O O . ALA A 1 93 ? 3.104 5.563 1.177 1.00 94.62 93 ALA A O 1
ATOM 704 N N . ALA A 1 94 ? 4.802 6.873 0.545 1.00 92.62 94 ALA A N 1
ATOM 705 C CA . ALA A 1 94 ? 5.507 5.823 -0.185 1.00 92.62 94 ALA A CA 1
ATOM 706 C C . ALA A 1 94 ? 6.912 5.650 0.384 1.00 92.62 94 ALA A C 1
ATOM 708 O O . ALA A 1 94 ? 7.573 6.637 0.716 1.00 92.62 94 ALA A O 1
ATOM 709 N N . VAL A 1 95 ? 7.338 4.397 0.490 1.00 90.31 95 VAL A N 1
ATOM 710 C CA . VAL A 1 95 ? 8.607 3.987 1.091 1.00 90.31 95 VAL A CA 1
ATOM 711 C C . VAL A 1 95 ? 9.291 3.015 0.135 1.00 90.31 95 VAL A C 1
ATOM 713 O O . VAL A 1 95 ? 8.689 2.014 -0.235 1.00 90.31 95 VAL A O 1
ATOM 716 N N . GLY A 1 96 ? 10.523 3.282 -0.287 1.00 87.94 96 GLY A N 1
ATOM 717 C CA . GLY A 1 96 ? 11.249 2.413 -1.225 1.00 87.94 96 GLY A CA 1
ATOM 718 C C . GLY A 1 96 ? 12.736 2.757 -1.296 1.00 87.94 96 GLY A C 1
ATOM 719 O O . GLY A 1 96 ? 13.167 3.667 -0.595 1.00 87.94 96 GLY A O 1
ATOM 720 N N . PRO A 1 97 ? 13.549 2.058 -2.104 1.00 84.75 97 PRO A N 1
ATOM 721 C CA . PRO A 1 97 ? 14.970 2.361 -2.239 1.00 84.75 97 PRO A CA 1
ATOM 722 C C . PRO A 1 97 ? 15.235 3.806 -2.684 1.00 84.75 97 PRO A C 1
ATOM 724 O O . PRO A 1 97 ? 14.499 4.334 -3.520 1.00 84.75 97 PRO A O 1
ATOM 727 N N . LEU A 1 98 ? 16.316 4.430 -2.201 1.00 83.88 98 LEU A N 1
ATOM 728 C CA . LEU A 1 98 ? 16.685 5.801 -2.596 1.00 83.88 98 LEU A CA 1
ATOM 729 C C . LEU A 1 98 ? 16.863 5.954 -4.118 1.00 83.88 98 LEU A C 1
ATOM 731 O O . LEU A 1 98 ? 16.342 6.893 -4.712 1.00 83.88 98 LEU A O 1
ATOM 735 N N . SER A 1 99 ? 17.529 4.995 -4.769 1.00 84.69 99 SER A N 1
ATOM 736 C CA . SER A 1 99 ? 17.724 4.998 -6.226 1.00 84.69 99 SER A CA 1
ATOM 737 C C . SER A 1 99 ? 16.406 4.974 -7.001 1.00 84.69 99 SER A C 1
ATOM 739 O O . SER A 1 99 ? 16.285 5.647 -8.024 1.00 84.69 99 SER A O 1
ATOM 741 N N . TYR A 1 100 ? 15.416 4.229 -6.504 1.00 87.56 100 TYR A N 1
ATOM 742 C CA . TYR A 1 100 ? 14.067 4.244 -7.050 1.00 87.56 100 TYR A CA 1
ATOM 743 C C . TYR A 1 100 ? 13.418 5.605 -6.803 1.00 87.56 100 TYR A C 1
ATOM 745 O O . TYR A 1 100 ? 12.949 6.218 -7.753 1.00 87.56 100 TYR A O 1
ATOM 753 N N . ALA A 1 101 ? 13.447 6.121 -5.570 1.00 86.50 101 ALA A N 1
ATOM 754 C CA . ALA A 1 101 ? 12.833 7.404 -5.217 1.00 86.50 101 ALA A CA 1
ATOM 755 C C . ALA A 1 101 ? 13.360 8.583 -6.061 1.00 86.50 101 ALA A C 1
ATOM 757 O O . ALA A 1 101 ? 12.597 9.481 -6.407 1.00 86.50 101 ALA A O 1
ATOM 758 N N . GLU A 1 102 ? 14.634 8.551 -6.451 1.00 87.19 102 GLU A N 1
ATOM 759 C CA . GLU A 1 102 ? 15.268 9.556 -7.316 1.00 87.19 102 GLU A CA 1
ATOM 760 C C . GLU A 1 102 ? 15.096 9.289 -8.821 1.00 87.19 102 GLU A C 1
ATOM 762 O O . GLU A 1 102 ? 15.637 10.026 -9.644 1.00 87.19 102 GLU A O 1
ATOM 767 N N . GLY A 1 103 ? 14.378 8.230 -9.204 1.00 88.44 103 GLY A N 1
ATOM 768 C CA . GLY A 1 103 ? 14.161 7.866 -10.606 1.00 88.44 103 GLY A CA 1
ATOM 769 C C . GLY A 1 103 ? 15.437 7.418 -11.324 1.00 88.44 103 GLY A C 1
ATOM 770 O O . GLY A 1 103 ? 15.565 7.586 -12.535 1.00 88.44 103 GLY A O 1
ATOM 771 N N . ARG A 1 104 ? 16.409 6.863 -10.588 1.00 88.62 104 ARG A N 1
ATOM 772 C CA . ARG A 1 104 ? 17.681 6.356 -11.135 1.00 88.62 104 ARG A CA 1
ATOM 773 C C . ARG A 1 104 ? 17.615 4.882 -11.549 1.00 88.62 104 ARG A C 1
ATOM 775 O O . ARG A 1 104 ? 18.550 4.391 -12.174 1.00 88.62 104 ARG A O 1
ATOM 782 N N . GLY A 1 105 ? 16.536 4.177 -11.213 1.00 86.56 105 GLY A N 1
ATOM 783 C CA . GLY A 1 105 ? 16.322 2.776 -11.574 1.00 86.56 105 GLY A CA 1
ATOM 784 C C . GLY A 1 105 ? 14.916 2.287 -11.231 1.00 86.56 105 GLY A C 1
ATOM 785 O O . GLY A 1 105 ? 14.172 2.970 -10.526 1.00 86.56 105 GLY A O 1
ATOM 786 N N . SER A 1 106 ? 14.558 1.111 -11.749 1.00 89.00 106 SER A N 1
ATOM 787 C CA . SER A 1 106 ? 13.359 0.383 -11.326 1.00 89.00 106 SER A CA 1
ATOM 788 C C . SER A 1 106 ? 13.512 -0.132 -9.893 1.00 89.00 106 SER A C 1
ATOM 790 O O . SER A 1 106 ? 14.622 -0.248 -9.361 1.00 89.00 106 SER A O 1
ATOM 792 N N . GLY A 1 107 ? 12.393 -0.434 -9.246 1.00 87.75 107 GLY A N 1
ATOM 793 C CA . GLY A 1 107 ? 12.396 -0.974 -7.895 1.00 87.75 107 GLY A CA 1
ATOM 794 C C . GLY A 1 107 ? 10.999 -1.122 -7.320 1.00 87.75 107 GLY A C 1
ATOM 795 O O . GLY A 1 107 ? 9.998 -0.885 -7.995 1.00 87.75 107 GLY A O 1
ATOM 796 N N . ASN A 1 108 ? 10.950 -1.500 -6.045 1.00 87.88 108 ASN A N 1
ATOM 797 C CA . ASN A 1 108 ? 9.697 -1.648 -5.322 1.00 87.88 108 ASN A CA 1
ATOM 798 C C . ASN A 1 108 ? 9.500 -0.487 -4.351 1.00 87.88 108 ASN A C 1
ATOM 800 O O . ASN A 1 108 ? 10.413 -0.118 -3.609 1.00 87.88 108 ASN A O 1
ATOM 804 N N . ALA A 1 109 ? 8.282 0.036 -4.309 1.00 89.94 109 ALA A N 1
ATOM 805 C CA . ALA A 1 109 ? 7.814 0.916 -3.255 1.00 89.94 109 ALA A CA 1
ATOM 806 C C . ALA A 1 109 ? 6.657 0.263 -2.504 1.00 89.94 109 ALA A C 1
ATOM 808 O O . ALA A 1 109 ? 5.799 -0.385 -3.095 1.00 89.94 109 ALA A O 1
ATOM 809 N N . ILE A 1 110 ? 6.594 0.500 -1.202 1.00 93.12 110 ILE A N 1
ATOM 810 C CA . ILE A 1 110 ? 5.414 0.234 -0.394 1.00 93.12 110 ILE A CA 1
ATOM 811 C C . ILE A 1 110 ? 4.613 1.530 -0.314 1.00 93.12 110 ILE A C 1
ATOM 813 O O . ILE A 1 110 ? 5.047 2.501 0.309 1.00 93.12 110 ILE A O 1
ATOM 817 N N . LEU A 1 111 ? 3.447 1.551 -0.958 1.00 95.81 111 LEU A N 1
ATOM 818 C CA . LEU A 1 111 ? 2.463 2.617 -0.806 1.00 95.81 111 LEU A CA 1
ATOM 819 C C . LEU A 1 111 ? 1.620 2.326 0.438 1.00 95.81 111 LEU A C 1
ATOM 821 O O . LEU A 1 111 ? 0.836 1.382 0.471 1.00 95.81 111 LEU A O 1
ATOM 825 N N . LEU A 1 112 ? 1.789 3.153 1.459 1.00 97.00 112 LEU A N 1
ATOM 826 C CA . LEU A 1 112 ? 1.042 3.126 2.707 1.00 97.00 112 LEU A CA 1
ATOM 827 C C . LEU A 1 112 ? -0.123 4.104 2.621 1.00 97.00 112 LEU A C 1
ATOM 829 O O . LEU A 1 112 ? 0.050 5.231 2.158 1.00 97.00 112 LEU A O 1
ATOM 833 N N . ALA A 1 113 ? -1.290 3.698 3.108 1.00 97.88 113 ALA A N 1
ATOM 834 C CA . ALA A 1 113 ? -2.478 4.532 3.150 1.00 97.88 113 ALA A CA 1
ATOM 835 C C . ALA A 1 113 ? -3.286 4.308 4.432 1.00 97.88 113 ALA A C 1
ATOM 837 O O . ALA A 1 113 ? -3.425 3.181 4.904 1.00 97.88 113 ALA A O 1
ATOM 838 N N . SER A 1 114 ? -3.832 5.383 4.998 1.00 97.75 114 SER A N 1
ATOM 839 C CA . SER A 1 114 ? -4.637 5.349 6.222 1.00 97.75 114 SER A CA 1
ATOM 840 C C . SER A 1 114 ? -5.692 6.461 6.234 1.00 97.75 114 SER A C 1
ATOM 842 O O . SER A 1 114 ? -5.649 7.415 5.453 1.00 97.75 114 SER A O 1
ATOM 844 N N . ARG A 1 115 ? -6.661 6.330 7.149 1.00 96.12 115 ARG A N 1
ATOM 845 C CA . ARG A 1 115 ? -7.617 7.393 7.501 1.00 96.12 115 ARG A CA 1
ATOM 846 C C . ARG A 1 115 ? -6.987 8.485 8.364 1.00 96.12 115 ARG A C 1
ATOM 848 O O . ARG A 1 115 ? -7.498 9.600 8.371 1.00 96.12 115 ARG A O 1
ATOM 855 N N . GLY A 1 116 ? -5.921 8.155 9.092 1.00 90.62 116 GLY A N 1
ATOM 856 C CA . GLY A 1 116 ? -5.191 9.066 9.969 1.00 90.62 116 GLY A CA 1
ATOM 857 C C . GLY A 1 116 ? -3.720 9.183 9.583 1.00 90.62 116 GLY A C 1
ATOM 858 O O . GLY A 1 116 ? -3.283 8.701 8.541 1.00 90.62 116 GLY A O 1
ATOM 859 N N . ASP A 1 117 ? -2.934 9.803 10.452 1.00 92.75 117 ASP A N 1
ATOM 860 C CA . ASP A 1 117 ? -1.499 10.041 10.251 1.00 92.75 117 ASP A CA 1
ATOM 861 C C . ASP A 1 117 ? -0.623 8.770 10.274 1.00 92.75 117 ASP A C 1
ATOM 863 O O . ASP A 1 117 ? 0.579 8.843 10.007 1.00 92.75 117 ASP A O 1
ATOM 867 N N . LEU A 1 118 ? -1.212 7.596 10.545 1.00 94.31 118 LEU A N 1
ATOM 868 C CA . LEU A 1 118 ? -0.486 6.338 10.701 1.00 94.31 118 LEU A CA 1
ATOM 869 C C . LEU A 1 118 ? 0.348 5.981 9.465 1.00 94.31 118 LEU A C 1
ATOM 871 O O . LEU A 1 118 ? 1.433 5.433 9.623 1.00 94.31 118 LEU A O 1
ATOM 875 N N . ALA A 1 119 ? -0.104 6.315 8.251 1.00 93.31 119 ALA A N 1
ATOM 876 C CA . ALA A 1 119 ? 0.674 6.065 7.033 1.00 93.31 119 ALA A CA 1
ATOM 877 C C . ALA A 1 119 ? 2.011 6.826 7.037 1.00 93.31 119 ALA A C 1
ATOM 879 O O . ALA A 1 119 ? 3.056 6.241 6.757 1.00 93.31 119 ALA A O 1
ATOM 880 N N . THR A 1 120 ? 1.996 8.099 7.432 1.00 91.94 120 THR A N 1
ATOM 881 C CA . THR A 1 120 ? 3.200 8.934 7.540 1.00 91.94 120 THR A CA 1
ATOM 882 C C . THR A 1 120 ? 4.087 8.485 8.699 1.00 91.94 120 THR A C 1
ATOM 884 O O . THR A 1 120 ? 5.301 8.365 8.539 1.00 91.94 120 THR A O 1
ATOM 887 N N . HIS A 1 121 ? 3.494 8.175 9.856 1.00 91.88 121 HIS A N 1
ATOM 888 C CA . HIS A 1 121 ? 4.236 7.667 11.012 1.00 91.88 121 HIS A CA 1
ATOM 889 C C . HIS A 1 121 ? 4.908 6.321 10.720 1.00 91.88 121 HIS A C 1
ATOM 891 O O . HIS A 1 121 ? 6.079 6.127 11.050 1.00 91.88 121 HIS A O 1
ATOM 897 N N . ALA A 1 122 ? 4.198 5.398 10.070 1.00 91.19 122 ALA A N 1
ATOM 898 C CA . ALA A 1 122 ? 4.746 4.116 9.650 1.00 91.19 122 ALA A CA 1
ATOM 899 C C . ALA A 1 122 ? 5.872 4.305 8.630 1.00 91.19 122 ALA A C 1
ATOM 901 O O . ALA A 1 122 ? 6.918 3.679 8.776 1.00 91.19 122 ALA A O 1
ATOM 902 N N . ALA A 1 123 ? 5.711 5.215 7.664 1.00 90.38 123 ALA A N 1
ATOM 903 C CA . ALA A 1 123 ? 6.768 5.541 6.714 1.00 90.38 123 ALA A CA 1
ATOM 904 C C . ALA A 1 123 ? 8.042 6.037 7.412 1.00 90.38 123 ALA A C 1
ATOM 906 O O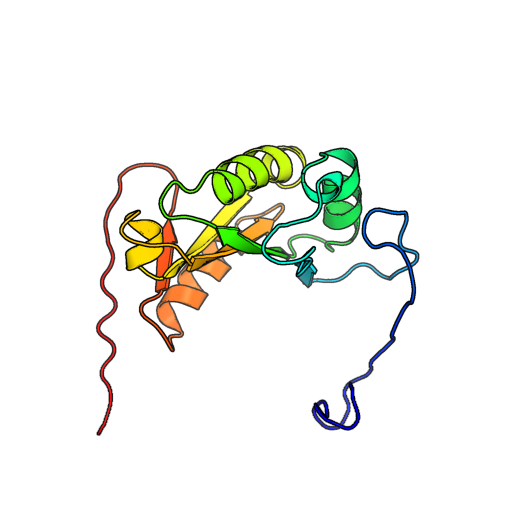 . ALA A 1 123 ? 9.120 5.500 7.170 1.00 90.38 123 ALA A O 1
ATOM 907 N N . ALA A 1 124 ? 7.916 6.991 8.339 1.00 89.12 124 ALA A N 1
ATOM 908 C CA . ALA A 1 124 ? 9.048 7.504 9.109 1.00 89.12 124 ALA A CA 1
ATOM 909 C C . ALA A 1 124 ? 9.744 6.403 9.929 1.00 89.12 124 ALA A C 1
ATOM 911 O O . ALA A 1 124 ? 10.970 6.338 9.971 1.00 89.12 124 ALA A O 1
ATOM 912 N N . ARG A 1 125 ? 8.974 5.496 10.544 1.00 87.69 125 ARG A N 1
ATOM 913 C CA . ARG A 1 125 ? 9.535 4.364 11.296 1.00 87.69 125 ARG A CA 1
ATOM 914 C C . ARG A 1 125 ? 10.239 3.348 10.402 1.00 87.69 125 ARG A C 1
ATOM 916 O O . ARG A 1 125 ? 11.282 2.837 10.793 1.00 87.69 125 ARG A O 1
ATOM 923 N N . LEU A 1 126 ? 9.695 3.056 9.221 1.00 84.75 126 LEU A N 1
ATOM 924 C CA . LEU A 1 126 ? 10.315 2.132 8.267 1.00 84.75 126 LEU A CA 1
ATOM 925 C C . LEU A 1 126 ? 11.644 2.674 7.734 1.00 84.75 126 LEU A C 1
ATOM 927 O O . LEU A 1 126 ? 12.577 1.895 7.560 1.00 84.75 126 LEU A O 1
ATOM 931 N N . LEU A 1 127 ? 11.760 3.993 7.554 1.00 81.56 127 LEU A N 1
ATOM 932 C CA . LEU A 1 127 ? 13.042 4.624 7.231 1.00 81.56 127 LEU A CA 1
ATOM 933 C C . LEU A 1 127 ? 14.087 4.439 8.325 1.00 81.56 127 LEU A C 1
ATOM 935 O O . LEU A 1 127 ? 15.249 4.191 8.028 1.00 81.56 127 LEU A O 1
ATOM 939 N N . GLN A 1 128 ? 13.672 4.567 9.584 1.00 81.12 128 GLN A N 1
ATOM 940 C CA . GLN A 1 128 ? 14.571 4.438 10.728 1.00 81.12 128 GLN A CA 1
ATOM 941 C C . GLN A 1 128 ? 14.993 2.989 10.993 1.00 81.12 128 GLN A C 1
ATOM 943 O O . GLN A 1 128 ? 16.068 2.767 11.536 1.00 81.12 128 GLN A O 1
ATOM 948 N N . ALA A 1 129 ? 14.147 2.009 10.656 1.00 72.56 129 ALA A N 1
ATOM 949 C CA . ALA A 1 129 ? 14.361 0.616 11.040 1.00 72.56 129 ALA A CA 1
ATOM 950 C C . ALA A 1 129 ? 15.481 -0.089 10.253 1.00 72.56 129 ALA A C 1
ATOM 952 O O . ALA A 1 129 ? 16.138 -0.949 10.831 1.00 72.56 129 ALA A O 1
ATOM 953 N N . GLY A 1 130 ? 15.716 0.267 8.981 1.00 62.06 130 GLY A N 1
ATOM 954 C CA . GLY A 1 130 ? 16.714 -0.394 8.118 1.00 62.06 130 GLY A CA 1
ATOM 955 C C . GLY A 1 130 ? 16.382 -1.870 7.805 1.00 62.06 130 GLY A C 1
ATOM 956 O O . GLY A 1 130 ? 15.820 -2.588 8.630 1.00 62.06 130 GLY A O 1
ATOM 957 N N . PRO A 1 131 ? 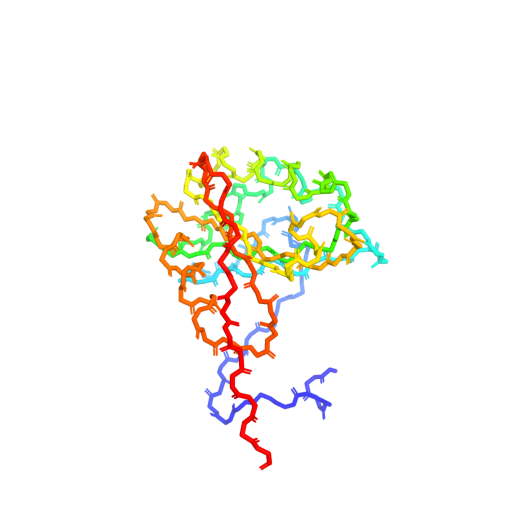16.647 -2.344 6.572 1.00 54.81 131 PRO A N 1
ATOM 958 C CA . PRO A 1 131 ? 17.938 -3.008 6.321 1.00 54.81 131 PRO A CA 1
ATOM 959 C C . PRO A 1 131 ? 18.558 -2.668 4.946 1.00 54.81 131 PRO A C 1
ATOM 961 O O . PRO A 1 131 ? 19.547 -3.263 4.528 1.00 54.81 131 PRO A O 1
ATOM 964 N N . HIS A 1 132 ? 17.971 -1.705 4.236 1.00 49.31 132 HIS A N 1
ATOM 965 C CA . HIS A 1 132 ? 18.386 -1.193 2.928 1.00 49.31 132 HIS A CA 1
ATOM 966 C C . HIS A 1 132 ? 18.291 0.342 2.949 1.00 49.31 132 HIS A C 1
ATOM 968 O O . HIS A 1 132 ? 17.604 0.869 3.824 1.00 49.31 132 HIS A O 1
ATOM 974 N N . PRO A 1 133 ? 18.940 1.089 2.034 1.00 52.59 133 PRO A N 1
ATOM 975 C CA . PRO A 1 133 ? 18.737 2.533 1.930 1.00 52.59 133 PRO A CA 1
ATOM 976 C C . PRO A 1 133 ? 17.298 2.811 1.486 1.00 52.59 133 PRO A C 1
ATOM 978 O O . PRO A 1 133 ? 16.993 2.849 0.294 1.00 52.59 133 PRO A O 1
ATOM 981 N N . VAL A 1 134 ? 16.401 2.939 2.459 1.00 54.78 134 VAL A N 1
ATOM 982 C CA . VAL A 1 134 ? 14.996 3.274 2.267 1.00 54.78 134 VAL A CA 1
ATOM 983 C C . VAL A 1 134 ? 14.869 4.802 2.280 1.00 54.78 134 VAL A C 1
ATOM 985 O O . VAL A 1 134 ? 15.426 5.465 3.147 1.00 54.78 134 VAL A O 1
ATOM 988 N N . ALA A 1 135 ? 14.133 5.360 1.323 1.00 55.97 135 ALA A N 1
ATOM 989 C CA . ALA A 1 135 ? 13.710 6.752 1.241 1.00 55.97 135 ALA A CA 1
ATOM 990 C C . ALA A 1 135 ? 12.176 6.820 1.353 1.00 55.97 135 ALA A C 1
ATOM 992 O O . ALA A 1 135 ? 11.470 5.977 0.790 1.00 55.97 135 ALA A O 1
ATOM 993 N N . ALA A 1 136 ? 11.648 7.803 2.093 1.00 54.06 136 ALA A N 1
ATOM 994 C CA . ALA A 1 136 ? 10.215 8.081 2.150 1.00 54.06 136 ALA A CA 1
ATOM 995 C C . ALA A 1 136 ? 9.956 9.477 1.618 1.00 54.06 136 ALA A C 1
ATOM 997 O O . ALA A 1 136 ? 10.718 10.409 1.873 1.00 54.06 136 ALA A O 1
ATOM 998 N N . VAL A 1 137 ? 8.863 9.610 0.880 1.00 53.28 137 VAL A N 1
ATOM 999 C CA . VAL A 1 137 ? 8.506 10.858 0.213 1.00 53.28 137 VAL A CA 1
ATOM 1000 C C . VAL A 1 137 ? 7.258 11.423 0.879 1.00 53.28 137 VAL A C 1
ATOM 1002 O O . VAL A 1 137 ? 6.178 10.838 0.776 1.00 53.28 137 VAL A O 1
ATOM 1005 N N . ALA A 1 138 ? 7.412 12.556 1.567 1.00 45.06 138 ALA A N 1
ATOM 1006 C CA . ALA A 1 138 ? 6.305 13.385 2.035 1.00 45.06 138 ALA A CA 1
ATOM 1007 C C . ALA A 1 138 ? 5.988 14.483 1.004 1.00 45.06 138 ALA A C 1
ATOM 1009 O O . ALA A 1 138 ? 6.827 14.845 0.179 1.00 45.06 138 ALA A O 1
ATOM 1010 N N . ASP A 1 139 ? 4.754 14.988 1.013 1.00 45.56 139 ASP A N 1
ATOM 1011 C CA . ASP A 1 139 ? 4.288 15.957 0.019 1.00 45.56 139 ASP A CA 1
ATOM 1012 C C . ASP A 1 139 ? 4.798 17.380 0.331 1.00 45.56 139 ASP A C 1
ATOM 1014 O O . ASP A 1 139 ? 4.389 17.985 1.321 1.00 45.56 139 ASP A O 1
ATOM 1018 N N . ARG A 1 140 ? 5.600 17.897 -0.616 1.00 43.19 140 ARG A N 1
ATOM 1019 C CA . ARG A 1 140 ? 6.197 19.244 -0.790 1.00 43.19 140 ARG A CA 1
ATOM 1020 C C . ARG A 1 140 ? 7.535 19.500 -0.075 1.00 43.19 140 ARG A C 1
ATOM 1022 O O . ARG A 1 140 ? 7.691 19.247 1.108 1.00 43.19 140 ARG A O 1
ATOM 1029 N N . ASP A 1 141 ? 8.462 20.026 -0.882 1.00 40.28 141 ASP A N 1
ATOM 1030 C CA . ASP A 1 141 ? 9.905 20.219 -0.686 1.00 40.28 141 ASP A CA 1
ATOM 1031 C C . ASP A 1 141 ? 10.719 18.933 -0.478 1.00 40.28 141 ASP A C 1
ATOM 1033 O O . ASP A 1 141 ? 10.839 18.360 0.601 1.00 40.28 141 ASP A O 1
ATOM 1037 N N . VAL A 1 142 ? 11.283 18.480 -1.601 1.00 46.19 142 VAL A N 1
ATOM 1038 C CA . VAL A 1 142 ? 12.161 17.316 -1.720 1.00 46.19 142 VAL A CA 1
ATOM 1039 C C . VAL A 1 142 ? 13.430 17.563 -0.916 1.00 46.19 142 VAL A C 1
ATOM 1041 O O . VAL A 1 142 ? 14.230 18.413 -1.297 1.00 46.19 142 VAL A O 1
ATOM 1044 N N . MET A 1 143 ? 13.654 16.783 0.138 1.00 36.19 143 MET A N 1
ATOM 1045 C CA . MET A 1 143 ? 14.965 16.656 0.768 1.00 36.19 143 MET A CA 1
ATOM 1046 C C . MET A 1 143 ? 15.313 15.169 0.890 1.00 36.19 143 MET A C 1
ATOM 1048 O O . MET A 1 143 ? 14.590 14.440 1.573 1.00 36.19 143 MET A O 1
ATOM 1052 N N . PRO A 1 144 ? 16.379 14.690 0.224 1.00 40.25 144 PRO A N 1
ATOM 1053 C CA . PRO A 1 144 ? 16.893 13.355 0.478 1.00 40.25 144 PRO A CA 1
ATOM 1054 C C . PRO A 1 144 ? 17.385 13.295 1.926 1.00 40.25 144 PRO A C 1
ATOM 1056 O O . PRO A 1 144 ? 18.134 14.162 2.374 1.00 40.25 144 PRO A O 1
ATOM 1059 N N . VAL A 1 145 ? 16.951 12.276 2.664 1.00 37.06 145 VAL A N 1
ATOM 1060 C CA . VAL A 1 145 ? 17.515 11.955 3.976 1.00 37.06 145 VAL A CA 1
ATOM 1061 C C . VAL A 1 145 ? 18.345 10.698 3.791 1.00 37.06 145 VAL A C 1
ATOM 1063 O O . VAL A 1 145 ? 17.804 9.606 3.630 1.00 37.06 145 VAL A O 1
ATOM 1066 N N . GLU A 1 146 ? 19.665 10.860 3.774 1.00 41.50 146 GLU A N 1
ATOM 1067 C CA . GLU A 1 146 ? 20.584 9.735 3.895 1.00 41.50 146 GLU A CA 1
ATOM 1068 C C . GLU A 1 146 ? 20.561 9.257 5.347 1.00 41.50 146 GLU A C 1
ATOM 1070 O O . GLU A 1 146 ? 20.954 9.978 6.265 1.00 41.50 146 GLU A O 1
ATOM 1075 N N . VAL A 1 147 ? 20.085 8.035 5.567 1.00 43.31 147 VAL A N 1
ATOM 1076 C CA . VAL A 1 147 ? 20.307 7.337 6.831 1.00 43.31 147 VAL A CA 1
ATOM 1077 C C . VAL A 1 147 ? 21.604 6.559 6.662 1.00 43.31 147 VAL A C 1
ATOM 1079 O O . VAL A 1 147 ? 21.663 5.609 5.880 1.00 43.31 147 VAL A O 1
ATOM 1082 N N . ALA A 1 148 ? 22.658 6.993 7.353 1.00 34.00 148 ALA A N 1
ATOM 1083 C CA . ALA A 1 148 ? 23.906 6.247 7.411 1.00 34.00 148 ALA A CA 1
ATOM 1084 C C . ALA A 1 148 ? 23.622 4.866 8.018 1.00 34.00 148 ALA A C 1
ATOM 1086 O O . ALA A 1 148 ? 23.207 4.759 9.171 1.00 34.00 148 ALA A O 1
ATOM 1087 N N . VAL A 1 149 ? 23.814 3.813 7.225 1.00 42.91 149 VAL A N 1
ATOM 1088 C CA . VAL A 1 149 ? 23.804 2.439 7.725 1.00 42.91 149 VAL A CA 1
ATOM 1089 C C . VAL A 1 149 ? 25.209 2.167 8.242 1.00 42.91 149 VAL A C 1
ATOM 1091 O O . VAL A 1 149 ? 26.129 1.948 7.455 1.00 42.91 149 VAL A O 1
ATOM 1094 N N . GLU A 1 150 ? 25.390 2.230 9.557 1.00 33.28 150 GLU A N 1
ATOM 1095 C CA . GLU A 1 150 ? 26.597 1.704 10.187 1.00 33.28 150 GLU A CA 1
ATOM 1096 C C . GLU A 1 150 ? 26.499 0.176 10.124 1.00 33.28 150 GLU A C 1
ATOM 1098 O O . GLU A 1 150 ? 25.722 -0.456 10.841 1.00 33.28 150 GLU A O 1
ATOM 1103 N N . VAL A 1 151 ? 27.202 -0.410 9.155 1.00 35.62 151 VAL A N 1
ATOM 1104 C CA . VAL A 1 151 ? 27.385 -1.858 9.072 1.00 35.62 151 VAL A CA 1
ATOM 1105 C C . VAL A 1 151 ? 28.516 -2.190 10.038 1.00 35.62 151 VAL A C 1
ATOM 1107 O O . VAL A 1 151 ? 29.678 -1.938 9.725 1.00 35.62 151 VAL A O 1
ATOM 1110 N N . ASP A 1 152 ? 28.170 -2.688 11.223 1.00 35.06 152 ASP A N 1
ATOM 1111 C CA . ASP A 1 152 ? 29.151 -3.264 12.148 1.00 35.06 152 ASP A CA 1
ATOM 1112 C C . ASP A 1 152 ? 29.766 -4.513 11.464 1.00 35.06 152 ASP A C 1
ATOM 1114 O O . ASP A 1 152 ? 28.995 -5.349 10.972 1.00 35.06 152 ASP A O 1
ATOM 1118 N N . PRO A 1 153 ? 31.105 -4.593 11.302 1.00 49.19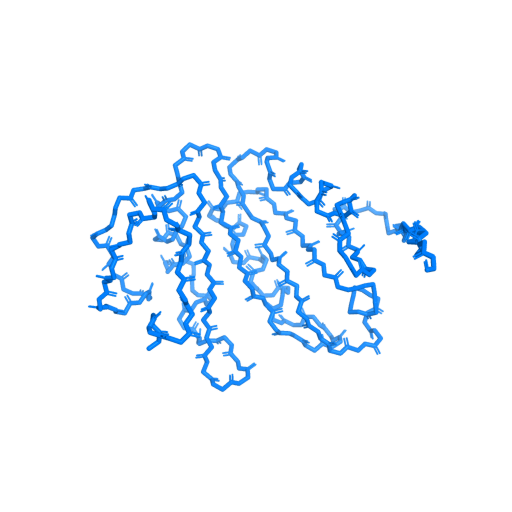 153 PRO A N 1
ATOM 1119 C CA . PRO A 1 153 ? 31.788 -5.611 10.494 1.00 49.19 153 PRO A CA 1
ATOM 1120 C C . PRO A 1 153 ? 31.710 -7.049 11.027 1.00 49.19 153 PRO A C 1
ATOM 1122 O O . PRO A 1 153 ? 31.549 -7.254 12.251 1.00 49.19 153 PRO A O 1
#

Foldseek 3Di:
DCVVVPDDPPDDDDDDPDPLLDQDPDAADLEDEADADDPQDHDPSLLALVSLLNSLVSNPDFGKYKYKDFFWLVCPRVVSNVVSNCVRFVDKKKKWAPCSVNSVTTTIIIIIGGNDCVRVVVRVVVCVPDDHNMFMDDPDDDDTDGDDDPDDD

pLDDT: mean 84.13, std 18.25, range [33.28, 98.44]